Protein AF-A0A511N2P4-F1 (afdb_monomer_lite)

pLDDT: mean 80.43, std 14.25, range [39.91, 93.38]

Secondary structure (DSSP, 8-state):
--EEEEEEEEEETT---HHHHHHHHHHHHS---EEEEE-----S-TTTEEEEEEEEEE-HHHHHHHHHHHHHHSEEEE--PPP---

Organism: Deinococcus cellulosilyticus (strain DSM 18568 / NBRC 106333 / KACC 11606 / 5516J-15) (NCBI:txid1223518)

Foldseek 3Di:
DWFKWKKKFKDFPVPQDQVVVQVVLCVQLVFGKDKDHFDDDDDPCCNTITIIMIIGTGPPVSVVSSQVSCVVPTDMDTPDTDGPPD

Sequence (86 aa):
MVSTFRFRVITDALENNTTQLAQKIESLTGRKVKVNGNKDYLDLNPLHHKGFEIQLEATREEAQKFYEVMQQHTRIESLGGKPQSR

Structure (mmCIF, N/CA/C/O backbone):
data_AF-A0A511N2P4-F1
#
_entry.id   AF-A0A511N2P4-F1
#
loop_
_atom_site.group_PDB
_atom_site.id
_atom_site.type_symbol
_atom_site.label_atom_id
_atom_site.label_alt_id
_atom_site.label_comp_id
_atom_site.label_asym_id
_atom_site.label_entity_id
_atom_site.label_seq_id
_atom_site.pdbx_PDB_ins_code
_atom_site.Cartn_x
_atom_site.Cartn_y
_atom_site.Cartn_z
_atom_site.occupancy
_atom_site.B_iso_or_equiv
_atom_site.auth_seq_id
_atom_site.auth_comp_id
_atom_site.auth_asym_id
_atom_site.auth_atom_id
_atom_site.pdbx_PDB_model_num
ATOM 1 N N . MET A 1 1 ? -11.248 -3.337 17.193 1.00 74.44 1 MET A N 1
ATOM 2 C CA . MET A 1 1 ? -9.922 -3.938 17.464 1.00 74.44 1 MET A CA 1
ATOM 3 C C . MET A 1 1 ? -9.005 -3.563 16.312 1.00 74.44 1 MET A C 1
ATOM 5 O O . MET A 1 1 ? -9.435 -3.692 15.171 1.00 74.44 1 MET A O 1
ATOM 9 N N . VAL A 1 2 ? -7.818 -3.031 16.606 1.00 85.88 2 VAL A N 1
ATOM 10 C CA . VAL A 1 2 ? -6.807 -2.712 15.584 1.00 85.88 2 VAL A CA 1
ATOM 11 C C . VAL A 1 2 ? -6.063 -3.997 15.226 1.00 85.88 2 VAL A C 1
ATOM 13 O O . VAL A 1 2 ? -5.808 -4.831 16.094 1.00 85.88 2 VAL A O 1
ATOM 16 N N . SER A 1 3 ? -5.782 -4.198 13.945 1.00 89.00 3 SER A N 1
ATOM 17 C CA . SER A 1 3 ? -5.059 -5.354 13.421 1.00 89.00 3 SER A CA 1
ATOM 18 C C . SER A 1 3 ? -4.117 -4.916 12.308 1.00 89.00 3 SER A C 1
ATOM 20 O O . SER A 1 3 ? -4.323 -3.878 11.679 1.00 89.00 3 SER A O 1
ATOM 22 N N . THR A 1 4 ? -3.092 -5.721 12.050 1.00 90.12 4 THR A N 1
ATOM 23 C CA . THR A 1 4 ? -2.187 -5.502 10.924 1.00 90.12 4 THR A CA 1
ATOM 24 C C . THR A 1 4 ? -2.764 -6.141 9.665 1.00 90.12 4 THR A C 1
ATOM 26 O O . THR A 1 4 ? -2.851 -7.365 9.539 1.00 90.12 4 THR A O 1
ATOM 29 N N . PHE A 1 5 ? -3.139 -5.301 8.710 1.00 90.06 5 PHE A N 1
ATOM 30 C CA . PHE A 1 5 ? -3.562 -5.699 7.377 1.00 90.06 5 PHE A CA 1
ATOM 31 C C . PHE A 1 5 ? -2.376 -5.646 6.428 1.00 90.06 5 PHE A C 1
ATOM 33 O O . PHE A 1 5 ? -1.537 -4.751 6.516 1.00 90.06 5 PHE A O 1
ATOM 40 N N . ARG A 1 6 ? -2.297 -6.626 5.528 1.00 90.94 6 ARG A N 1
ATOM 41 C CA . ARG A 1 6 ? -1.224 -6.723 4.541 1.00 90.94 6 ARG A CA 1
ATOM 42 C C . ARG A 1 6 ? -1.806 -6.654 3.147 1.00 90.94 6 ARG A C 1
ATOM 44 O O . ARG A 1 6 ? -2.723 -7.407 2.821 1.00 90.94 6 ARG A O 1
ATOM 51 N N . PHE A 1 7 ? -1.224 -5.793 2.335 1.00 89.81 7 PHE A N 1
ATOM 52 C CA . PHE A 1 7 ? -1.596 -5.594 0.947 1.00 89.81 7 PHE A CA 1
ATOM 53 C C . PHE A 1 7 ? -0.370 -5.750 0.059 1.00 89.81 7 PHE A C 1
ATOM 55 O O . PHE A 1 7 ? 0.753 -5.544 0.512 1.00 89.81 7 PHE A O 1
ATOM 62 N N . ARG A 1 8 ? -0.578 -6.096 -1.205 1.00 89.38 8 ARG A N 1
ATOM 63 C CA . ARG A 1 8 ? 0.430 -5.979 -2.253 1.00 89.38 8 ARG A CA 1
ATOM 64 C C . ARG A 1 8 ? 0.004 -4.870 -3.190 1.00 89.38 8 ARG A C 1
ATOM 66 O O . ARG A 1 8 ? -1.091 -4.949 -3.727 1.00 89.38 8 ARG A O 1
ATOM 73 N N . VAL A 1 9 ? 0.856 -3.880 -3.407 1.00 88.31 9 VAL A N 1
ATOM 74 C CA . VAL A 1 9 ? 0.665 -2.885 -4.467 1.00 88.31 9 VAL A CA 1
ATOM 75 C C . VAL A 1 9 ? 1.622 -3.181 -5.599 1.00 88.31 9 VAL A C 1
ATOM 77 O O . VAL A 1 9 ? 2.799 -3.440 -5.363 1.00 88.31 9 VAL A O 1
ATOM 80 N N . ILE A 1 10 ? 1.095 -3.169 -6.815 1.00 86.00 10 ILE A N 1
ATOM 81 C CA . ILE A 1 10 ? 1.839 -3.428 -8.037 1.00 86.00 10 ILE A CA 1
ATOM 82 C C . ILE A 1 10 ? 1.989 -2.091 -8.759 1.00 86.00 10 ILE A C 1
ATOM 84 O O . ILE A 1 10 ? 0.993 -1.481 -9.151 1.00 86.00 10 ILE A O 1
ATOM 88 N N . THR A 1 11 ? 3.227 -1.629 -8.897 1.00 79.69 11 THR A N 1
ATOM 89 C CA . THR A 1 11 ? 3.572 -0.382 -9.592 1.00 79.69 11 THR A CA 1
ATOM 90 C C . THR A 1 11 ? 4.443 -0.673 -10.801 1.00 79.69 11 THR A C 1
ATOM 92 O O . THR A 1 11 ? 5.091 -1.720 -10.871 1.00 79.69 11 THR A O 1
ATOM 95 N N . ASP A 1 12 ? 4.533 0.284 -11.719 1.00 76.19 12 ASP A N 1
ATOM 96 C CA . ASP A 1 12 ? 5.521 0.217 -12.788 1.00 76.19 12 ASP A CA 1
ATOM 97 C C . ASP A 1 12 ? 6.943 0.284 -12.205 1.00 76.19 12 ASP A C 1
ATOM 99 O O . ASP A 1 12 ? 7.213 0.974 -11.218 1.00 76.19 12 ASP A O 1
ATOM 103 N N . ALA A 1 13 ? 7.877 -0.450 -12.808 1.00 61.53 13 ALA A N 1
ATOM 104 C CA . ALA A 1 13 ? 9.231 -0.682 -12.306 1.00 61.53 13 ALA A CA 1
ATOM 105 C C . ALA A 1 13 ? 10.080 0.596 -12.192 1.00 61.53 13 ALA A C 1
ATOM 107 O O . ALA A 1 13 ? 11.111 0.584 -11.512 1.00 61.53 13 ALA A O 1
ATOM 108 N N . LEU A 1 14 ? 9.640 1.685 -12.831 1.00 57.88 14 LEU A N 1
ATOM 109 C CA . LEU A 1 14 ? 10.232 3.018 -12.731 1.00 57.88 14 LEU A CA 1
ATOM 110 C C . LEU A 1 14 ? 9.972 3.666 -11.356 1.00 57.88 14 LEU A C 1
ATOM 112 O O . LEU A 1 14 ? 10.808 4.431 -10.880 1.00 57.88 14 LEU A O 1
ATOM 116 N N . GLU A 1 15 ? 8.887 3.301 -10.663 1.00 60.97 15 GLU A N 1
ATOM 117 C CA . GLU A 1 15 ? 8.579 3.738 -9.293 1.00 60.97 15 GLU A CA 1
ATOM 118 C C . GLU A 1 15 ? 9.223 2.783 -8.261 1.00 60.97 15 GLU A C 1
ATOM 120 O O . GLU A 1 15 ? 8.560 2.154 -7.443 1.00 60.97 15 GLU A O 1
ATOM 125 N N . ASN A 1 16 ? 10.552 2.634 -8.285 1.00 64.12 16 ASN A N 1
ATOM 126 C CA . ASN A 1 16 ? 11.274 1.689 -7.414 1.00 64.12 16 ASN A CA 1
ATOM 127 C C . ASN A 1 16 ? 11.642 2.253 -6.022 1.00 64.12 16 ASN A C 1
ATOM 129 O O . ASN A 1 16 ? 12.593 1.786 -5.392 1.00 64.12 16 ASN A O 1
ATOM 133 N N . ASN A 1 17 ? 10.949 3.292 -5.552 1.00 77.69 17 ASN A N 1
ATOM 134 C CA . ASN A 1 17 ? 11.290 3.985 -4.311 1.00 77.69 17 ASN A CA 1
ATOM 135 C C . ASN A 1 17 ? 10.188 3.792 -3.261 1.00 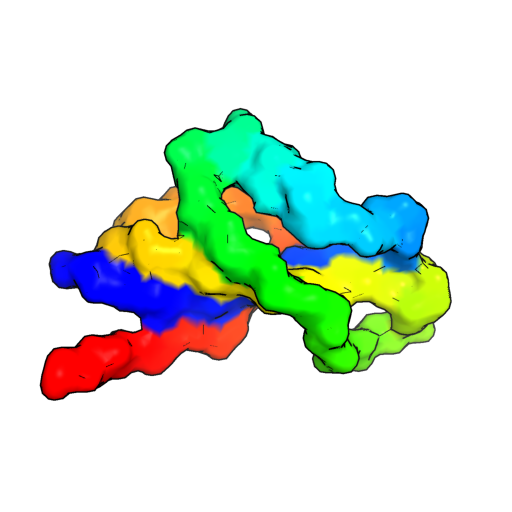77.69 17 ASN A C 1
ATOM 137 O O . ASN A 1 17 ? 9.124 4.406 -3.328 1.00 77.69 17 ASN A O 1
ATOM 141 N N . THR A 1 18 ? 10.471 2.953 -2.262 1.00 80.88 18 THR A N 1
ATOM 142 C CA . THR A 1 18 ? 9.552 2.635 -1.159 1.00 80.88 18 THR A CA 1
ATOM 143 C C . THR A 1 18 ? 9.121 3.873 -0.373 1.00 80.88 18 THR A C 1
ATOM 145 O O . THR A 1 18 ? 7.981 3.927 0.084 1.00 80.88 18 THR A O 1
ATOM 148 N N . THR A 1 19 ? 9.984 4.887 -0.253 1.00 83.50 19 THR A N 1
ATOM 149 C CA . THR A 1 19 ? 9.666 6.153 0.424 1.00 83.50 19 THR A CA 1
ATOM 150 C C . THR A 1 19 ? 8.634 6.956 -0.360 1.00 83.50 19 THR A C 1
ATOM 152 O O . THR A 1 19 ? 7.666 7.438 0.222 1.00 83.50 19 THR A O 1
ATOM 155 N N . GLN A 1 20 ? 8.799 7.060 -1.682 1.00 85.06 20 GLN A N 1
ATOM 156 C CA . GLN A 1 20 ? 7.837 7.761 -2.541 1.00 85.06 20 GLN A CA 1
ATOM 157 C C . GLN A 1 20 ? 6.490 7.036 -2.562 1.00 85.06 20 GLN A 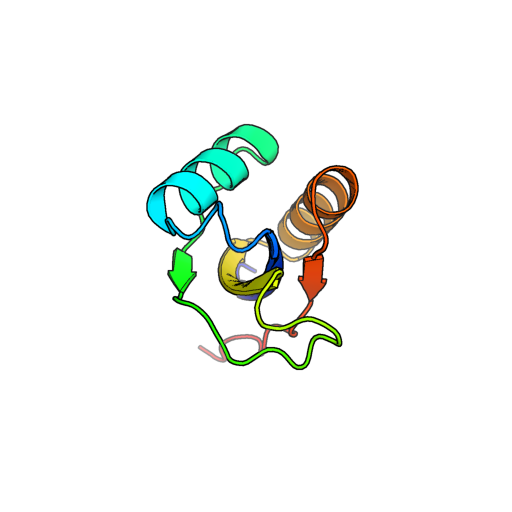C 1
ATOM 159 O O . GLN A 1 20 ? 5.445 7.674 -2.469 1.00 85.06 20 GLN A O 1
ATOM 164 N N . LEU A 1 21 ? 6.507 5.699 -2.604 1.00 85.88 21 LEU A N 1
ATOM 165 C CA . LEU A 1 21 ? 5.289 4.899 -2.524 1.00 85.88 21 LEU A CA 1
ATOM 166 C C . LEU A 1 21 ? 4.565 5.110 -1.186 1.00 85.88 21 LEU A C 1
ATOM 168 O O . LEU A 1 21 ? 3.357 5.326 -1.179 1.00 85.88 21 LEU A O 1
ATOM 172 N N . ALA A 1 22 ? 5.289 5.114 -0.063 1.00 88.94 22 ALA A N 1
ATOM 173 C CA . ALA A 1 22 ? 4.705 5.387 1.250 1.00 88.94 22 ALA A CA 1
ATOM 174 C C . ALA A 1 22 ? 4.065 6.787 1.317 1.00 88.94 22 ALA A C 1
ATOM 176 O O . ALA A 1 22 ? 2.933 6.913 1.780 1.00 88.94 22 ALA A O 1
ATOM 177 N N . GLN A 1 23 ? 4.746 7.815 0.797 1.00 90.12 23 GLN A N 1
ATOM 178 C CA . GLN A 1 23 ? 4.222 9.186 0.732 1.00 90.12 23 GLN A CA 1
ATOM 179 C C . GLN A 1 23 ? 2.979 9.296 -0.159 1.00 90.12 23 GLN A C 1
ATOM 181 O O . GLN A 1 23 ? 2.003 9.942 0.216 1.00 90.12 23 GLN A O 1
ATOM 186 N N . LYS A 1 24 ? 2.984 8.634 -1.322 1.00 89.19 24 LYS A N 1
ATOM 187 C CA . LYS A 1 24 ? 1.838 8.572 -2.239 1.00 89.19 24 LYS A CA 1
ATOM 188 C C . LYS A 1 24 ? 0.632 7.928 -1.558 1.00 89.19 24 LYS A C 1
ATOM 190 O O . LYS A 1 24 ? -0.462 8.480 -1.602 1.00 89.19 24 LYS A O 1
ATOM 195 N N . ILE A 1 25 ? 0.836 6.802 -0.875 1.00 90.88 25 ILE A N 1
ATOM 196 C CA . ILE A 1 25 ? -0.224 6.110 -0.131 1.00 90.88 25 ILE A CA 1
ATOM 197 C C . ILE A 1 25 ? -0.780 6.996 0.988 1.00 90.88 25 ILE A C 1
ATOM 199 O O . ILE A 1 25 ? -1.999 7.100 1.129 1.00 90.88 25 ILE A O 1
ATOM 203 N N . GLU A 1 26 ? 0.085 7.664 1.754 1.00 93.00 26 GLU A N 1
ATOM 204 C CA . GLU A 1 26 ? -0.338 8.588 2.811 1.00 93.00 26 GLU A CA 1
ATOM 205 C C . GLU A 1 26 ? -1.138 9.766 2.239 1.00 93.00 26 GLU A C 1
ATOM 207 O O . GLU A 1 26 ? -2.190 10.097 2.776 1.00 93.00 26 GLU A O 1
ATOM 212 N N . SER A 1 27 ? -0.719 10.335 1.105 1.00 91.62 27 SER A N 1
ATOM 213 C CA . SER A 1 27 ? -1.449 11.416 0.432 1.00 91.62 27 SER A CA 1
ATOM 214 C C . SER A 1 27 ? -2.820 10.986 -0.098 1.00 91.62 27 SER A C 1
ATOM 216 O O . SER A 1 27 ? -3.734 11.806 -0.121 1.00 91.62 27 SER A O 1
ATOM 218 N N . LEU A 1 28 ? -2.971 9.738 -0.551 1.00 90.62 28 LEU A N 1
ATOM 219 C CA . LEU A 1 28 ? -4.235 9.228 -1.095 1.00 90.62 28 LEU A CA 1
ATOM 220 C C . LEU A 1 28 ? -5.217 8.821 0.006 1.00 90.62 28 LEU A C 1
ATOM 222 O O . LEU A 1 28 ? -6.420 9.026 -0.117 1.00 90.62 28 LEU A O 1
ATOM 226 N N . THR A 1 29 ? -4.708 8.219 1.079 1.00 90.69 29 THR A N 1
ATOM 227 C CA . THR A 1 29 ? -5.540 7.535 2.083 1.00 90.69 29 THR A CA 1
ATOM 228 C C . THR A 1 29 ? -5.570 8.240 3.437 1.00 90.69 29 THR A C 1
ATOM 230 O O . THR A 1 29 ? -6.359 7.869 4.307 1.00 90.69 29 THR A O 1
ATOM 233 N N . GLY A 1 30 ? -4.692 9.224 3.655 1.00 91.75 30 GLY A N 1
ATOM 234 C CA . GLY A 1 30 ? -4.459 9.849 4.958 1.00 91.75 30 GLY A CA 1
ATOM 235 C C . GLY A 1 30 ? -3.840 8.901 5.990 1.00 91.75 30 GLY A C 1
ATOM 236 O O . GLY A 1 30 ? -3.862 9.198 7.185 1.00 91.75 30 GLY A O 1
ATOM 237 N N . ARG A 1 31 ? -3.340 7.728 5.569 1.00 89.56 31 ARG A N 1
ATOM 238 C CA . ARG A 1 31 ? -2.823 6.682 6.461 1.00 89.56 31 ARG A CA 1
ATOM 239 C C . ARG A 1 31 ? -1.345 6.437 6.232 1.00 89.56 31 ARG A C 1
ATOM 241 O O . ARG A 1 31 ? -0.897 6.209 5.112 1.00 89.56 31 ARG A O 1
ATOM 248 N N . LYS A 1 32 ? -0.609 6.376 7.339 1.00 90.81 32 LYS A N 1
ATOM 249 C CA . LYS A 1 32 ? 0.768 5.894 7.341 1.00 90.81 32 LYS A CA 1
ATOM 250 C C . LYS A 1 32 ? 0.783 4.384 7.198 1.00 90.81 32 LYS A C 1
ATOM 252 O O . LYS A 1 32 ? 0.027 3.675 7.861 1.00 90.81 32 LYS A O 1
ATOM 257 N N . VAL A 1 33 ? 1.680 3.910 6.350 1.00 91.12 33 VAL A N 1
ATOM 258 C CA . VAL A 1 33 ? 1.874 2.491 6.090 1.00 91.12 33 VAL A CA 1
ATOM 259 C C . VAL A 1 33 ? 3.347 2.134 6.155 1.00 91.12 33 VAL A C 1
ATOM 261 O O . VAL A 1 33 ? 4.218 2.960 5.880 1.00 91.12 33 VAL A O 1
ATOM 264 N N . LYS A 1 34 ? 3.631 0.874 6.476 1.00 90.88 34 LYS A N 1
ATOM 265 C CA . LYS A 1 34 ? 4.975 0.322 6.346 1.00 90.88 34 LYS A CA 1
ATOM 266 C C . LYS A 1 34 ? 5.092 -0.382 5.002 1.00 90.88 34 LYS A C 1
ATOM 268 O O . LYS A 1 34 ? 4.447 -1.404 4.787 1.00 90.88 34 LYS A O 1
ATOM 273 N N . VAL A 1 35 ? 5.917 0.160 4.114 1.00 88.56 35 VAL A N 1
ATOM 274 C CA . VAL A 1 35 ? 6.234 -0.470 2.829 1.00 88.56 35 VAL A CA 1
ATOM 275 C C . VAL A 1 35 ? 7.438 -1.383 3.031 1.00 88.56 35 VAL A C 1
ATOM 277 O O . VAL A 1 35 ? 8.552 -0.921 3.276 1.00 88.56 35 VAL A O 1
ATOM 280 N N . ASN A 1 36 ? 7.209 -2.687 2.951 1.00 82.38 36 ASN A N 1
ATOM 281 C CA . ASN A 1 36 ? 8.270 -3.676 2.860 1.00 82.38 36 ASN A CA 1
ATOM 282 C C . ASN A 1 36 ? 8.701 -3.790 1.390 1.00 82.38 36 ASN A C 1
ATOM 284 O O . ASN A 1 36 ? 7.878 -3.656 0.483 1.00 82.38 36 ASN A O 1
ATOM 288 N N . GLY A 1 37 ? 10.002 -3.993 1.166 1.00 71.38 37 GLY A N 1
ATOM 289 C CA . GLY A 1 37 ? 10.612 -4.006 -0.165 1.00 71.38 37 GLY A CA 1
ATOM 290 C C . GLY A 1 37 ? 9.999 -5.016 -1.141 1.00 71.38 37 GLY A C 1
ATOM 291 O O . GLY A 1 37 ? 9.118 -5.799 -0.788 1.00 71.38 37 GLY A O 1
ATOM 292 N N . ASN A 1 38 ? 10.494 -4.971 -2.378 1.00 67.38 38 ASN A N 1
ATOM 293 C CA . ASN A 1 38 ? 9.994 -5.745 -3.511 1.00 67.38 38 ASN A CA 1
ATOM 294 C C . ASN A 1 38 ? 9.845 -7.230 -3.127 1.00 67.38 38 ASN A C 1
ATOM 296 O O . ASN A 1 38 ? 10.842 -7.909 -2.881 1.00 67.38 38 ASN A O 1
ATOM 300 N N . LYS A 1 39 ? 8.606 -7.714 -3.010 1.00 63.78 39 LYS A N 1
ATOM 301 C CA . LYS A 1 39 ? 8.338 -9.140 -2.824 1.00 63.78 39 LYS A CA 1
ATOM 302 C C . LYS A 1 39 ? 8.138 -9.748 -4.194 1.00 63.78 39 LYS A C 1
ATOM 304 O O . LYS A 1 39 ? 7.347 -9.214 -4.969 1.00 63.78 39 LYS A O 1
ATOM 309 N N . ASP A 1 40 ? 8.809 -10.873 -4.439 1.00 58.38 40 ASP A N 1
ATOM 310 C CA . ASP A 1 40 ? 8.625 -11.658 -5.654 1.00 58.38 40 ASP A CA 1
ATOM 311 C C . ASP A 1 40 ? 7.131 -11.822 -5.941 1.00 58.38 40 ASP A C 1
ATOM 313 O O . ASP A 1 40 ? 6.353 -12.377 -5.154 1.00 58.38 40 ASP A O 1
ATOM 317 N N . TYR A 1 41 ? 6.731 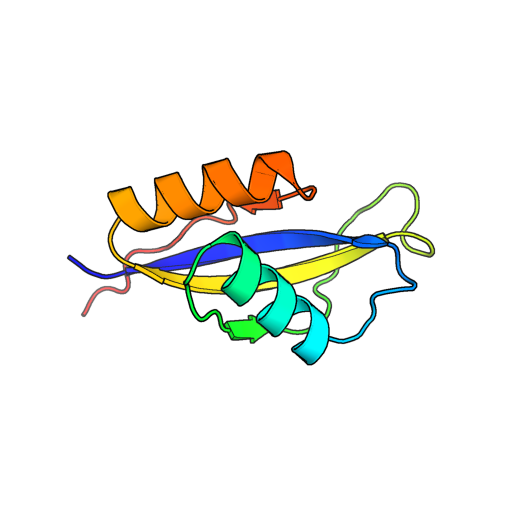-11.234 -7.060 1.00 64.69 41 TYR A N 1
ATOM 318 C CA . TYR A 1 41 ? 5.387 -11.260 -7.589 1.00 64.69 41 TYR A CA 1
ATOM 319 C C . TYR A 1 41 ? 5.488 -11.856 -8.987 1.00 64.69 41 TYR A C 1
ATOM 321 O O . TYR A 1 41 ? 6.284 -11.404 -9.811 1.00 64.69 41 TYR A O 1
ATOM 329 N N . LEU A 1 42 ? 4.706 -12.906 -9.228 1.00 61.94 42 LEU A N 1
ATOM 330 C CA . LEU A 1 42 ? 4.560 -13.512 -10.544 1.00 61.94 42 LEU A CA 1
ATOM 331 C C . LEU A 1 42 ? 3.700 -12.581 -11.401 1.00 61.94 42 LEU A C 1
ATOM 333 O O . LEU A 1 42 ? 2.480 -12.715 -11.447 1.00 61.94 42 LEU A O 1
ATOM 337 N N . ASP A 1 43 ? 4.350 -11.619 -12.050 1.00 66.81 43 ASP A N 1
ATOM 338 C CA . ASP A 1 43 ? 3.760 -10.897 -13.171 1.00 66.81 43 ASP A CA 1
ATOM 339 C C . ASP A 1 43 ? 4.150 -11.561 -14.494 1.00 66.81 43 ASP A C 1
ATOM 341 O O . ASP A 1 43 ? 5.208 -12.179 -14.608 1.00 66.81 43 ASP A O 1
ATOM 345 N N . LEU A 1 44 ? 3.317 -11.379 -15.514 1.00 66.88 44 LEU A N 1
ATOM 346 C CA . LEU A 1 44 ? 3.638 -11.739 -16.892 1.00 66.88 44 LEU A CA 1
ATOM 347 C C . LEU A 1 44 ? 4.801 -10.889 -17.435 1.00 66.88 44 LEU A C 1
ATOM 349 O O . LEU A 1 44 ? 5.518 -11.348 -18.316 1.00 66.88 44 LEU A O 1
ATOM 353 N N . ASN A 1 45 ? 5.020 -9.687 -16.876 1.00 69.06 45 ASN A N 1
ATOM 354 C CA . ASN A 1 45 ? 6.128 -8.785 -17.213 1.00 69.06 45 ASN A CA 1
ATOM 355 C C . ASN A 1 45 ? 6.888 -8.293 -15.958 1.00 69.06 45 ASN A C 1
ATOM 357 O O 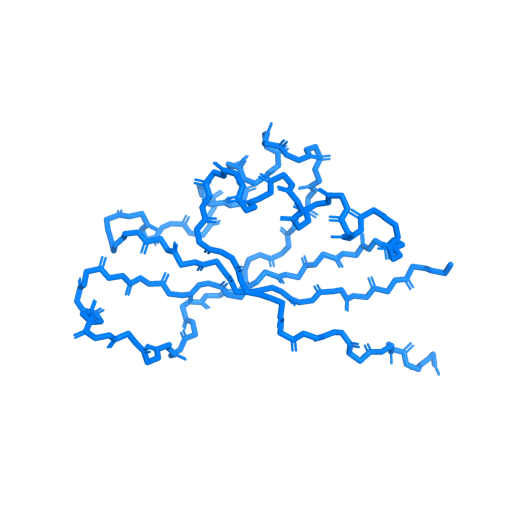. ASN A 1 45 ? 6.777 -7.124 -15.577 1.00 69.06 45 ASN A O 1
ATOM 361 N N . PRO A 1 46 ? 7.719 -9.139 -15.323 1.00 64.12 46 PRO A N 1
ATOM 362 C CA . PRO A 1 46 ? 8.426 -8.804 -14.078 1.00 64.12 46 PRO A CA 1
ATOM 363 C C . PRO A 1 46 ? 9.500 -7.714 -14.244 1.00 64.12 46 PRO A C 1
ATOM 365 O O . PRO A 1 46 ? 9.941 -7.112 -13.269 1.00 64.12 46 PRO A O 1
ATOM 368 N N . LEU A 1 47 ? 9.926 -7.437 -15.482 1.00 68.38 47 LEU A N 1
ATOM 369 C CA . LEU A 1 47 ? 10.823 -6.320 -15.798 1.00 68.38 47 LEU A CA 1
ATOM 370 C C . LEU A 1 47 ? 10.110 -4.961 -15.752 1.00 68.38 47 LEU A C 1
ATOM 372 O O . LEU A 1 47 ? 10.766 -3.939 -15.564 1.00 68.38 47 LEU A O 1
ATOM 376 N N . HIS A 1 48 ? 8.784 -4.954 -15.916 1.00 71.25 48 HIS A N 1
ATOM 377 C CA . HIS A 1 48 ? 7.985 -3.736 -16.024 1.00 71.25 48 HIS A CA 1
ATOM 378 C C . HIS A 1 48 ? 7.141 -3.451 -14.794 1.00 71.25 48 HIS A C 1
ATOM 380 O O . HIS A 1 48 ? 6.860 -2.283 -14.561 1.00 71.25 48 HIS A O 1
ATOM 386 N N . HIS A 1 49 ? 6.790 -4.451 -13.986 1.00 76.75 49 HIS A N 1
ATOM 387 C CA . HIS A 1 49 ? 5.994 -4.245 -12.779 1.00 76.75 49 HIS A CA 1
ATOM 388 C C . HIS A 1 49 ? 6.698 -4.794 -11.537 1.00 76.75 49 HIS A C 1
ATOM 390 O O . HIS A 1 49 ? 7.349 -5.839 -11.575 1.00 76.75 49 HIS A O 1
ATOM 396 N N . LYS A 1 50 ? 6.548 -4.090 -10.415 1.00 78.50 50 LYS A N 1
ATOM 397 C CA . LYS A 1 50 ? 7.108 -4.454 -9.111 1.00 78.50 50 LYS A CA 1
ATOM 398 C C . LYS A 1 50 ? 6.019 -4.521 -8.056 1.00 78.50 50 LYS A C 1
ATOM 400 O O . LYS A 1 50 ? 5.142 -3.665 -8.008 1.00 78.50 50 LYS A O 1
ATOM 405 N N . GLY A 1 51 ? 6.091 -5.548 -7.212 1.00 84.50 51 GLY A N 1
ATOM 406 C CA . GLY A 1 51 ? 5.141 -5.794 -6.134 1.00 84.50 51 GLY A CA 1
ATOM 407 C C . GLY A 1 51 ? 5.719 -5.392 -4.782 1.00 84.50 51 GLY A C 1
ATOM 408 O O . GLY A 1 51 ? 6.686 -5.984 -4.310 1.00 84.50 51 GLY A O 1
ATOM 409 N N . PHE A 1 52 ? 5.091 -4.438 -4.107 1.00 87.06 52 PHE A N 1
ATOM 410 C CA . PHE A 1 52 ? 5.466 -4.008 -2.762 1.00 87.06 52 PHE A CA 1
ATOM 411 C C . PHE A 1 52 ? 4.462 -4.524 -1.741 1.00 87.06 52 PHE A C 1
ATOM 413 O O . PHE A 1 52 ? 3.257 -4.329 -1.897 1.00 87.06 52 PHE A O 1
ATOM 420 N N . GLU A 1 53 ? 4.945 -5.170 -0.679 1.00 88.69 53 GLU A N 1
ATOM 421 C CA . GLU A 1 53 ? 4.082 -5.500 0.453 1.00 88.69 53 GLU A CA 1
ATOM 422 C C . GLU A 1 53 ? 3.927 -4.271 1.345 1.00 88.69 53 GLU A C 1
ATOM 424 O O . GLU A 1 53 ? 4.902 -3.660 1.769 1.00 88.69 53 GLU A O 1
ATOM 429 N N . ILE A 1 54 ? 2.691 -3.944 1.684 1.00 90.00 54 ILE A N 1
ATOM 430 C CA . ILE A 1 54 ? 2.343 -2.832 2.551 1.00 90.00 54 ILE A CA 1
ATOM 431 C C . ILE A 1 54 ? 1.660 -3.386 3.789 1.00 90.00 54 ILE A C 1
ATOM 433 O O . ILE A 1 54 ? 0.767 -4.227 3.686 1.00 90.00 54 ILE A O 1
ATOM 437 N N . GLN A 1 55 ? 2.055 -2.890 4.954 1.00 91.88 55 GLN A N 1
ATOM 438 C CA . GLN A 1 55 ? 1.414 -3.191 6.226 1.00 91.88 55 GLN A CA 1
ATOM 439 C C . GLN A 1 55 ? 0.699 -1.946 6.750 1.00 91.88 55 GLN A C 1
ATOM 441 O O . GLN A 1 55 ? 1.293 -0.869 6.840 1.00 91.88 55 GLN A O 1
ATOM 446 N N . LEU A 1 56 ? -0.575 -2.114 7.095 1.00 91.75 56 LEU A N 1
ATOM 447 C CA . LEU A 1 56 ? -1.450 -1.084 7.638 1.00 91.75 56 LEU A CA 1
ATOM 448 C C . LEU A 1 56 ? -1.975 -1.545 8.997 1.00 91.75 56 LEU A C 1
ATOM 450 O O . LEU A 1 56 ? -2.637 -2.577 9.087 1.00 91.75 56 LEU A O 1
ATOM 454 N N . GLU A 1 57 ? -1.725 -0.766 10.042 1.00 92.38 57 GLU A N 1
ATOM 455 C CA . GLU A 1 57 ? -2.390 -0.947 11.332 1.00 92.38 57 GLU A CA 1
ATOM 456 C C . GLU A 1 57 ? -3.686 -0.143 11.339 1.00 92.38 57 GLU A C 1
ATOM 458 O O . GLU A 1 57 ? -3.680 1.087 11.298 1.00 92.38 57 GLU A O 1
ATOM 463 N N . ALA A 1 58 ? -4.811 -0.847 11.332 1.00 90.81 58 ALA A N 1
ATOM 464 C CA . ALA A 1 58 ? -6.122 -0.225 11.248 1.00 90.81 58 ALA A CA 1
ATOM 465 C C . ALA A 1 58 ? -7.200 -1.129 11.851 1.00 90.81 58 ALA A C 1
ATOM 467 O O . ALA A 1 58 ? -6.971 -2.298 12.162 1.00 90.81 58 ALA A O 1
ATOM 468 N N . THR A 1 59 ? -8.400 -0.596 12.030 1.00 92.00 59 THR A N 1
ATOM 469 C CA . THR A 1 59 ? -9.608 -1.411 12.176 1.00 92.00 59 THR A CA 1
ATOM 470 C C . THR A 1 59 ? -10.002 -2.023 10.829 1.00 92.00 59 THR A C 1
ATOM 472 O O . THR A 1 59 ? -9.551 -1.587 9.769 1.00 92.00 59 THR A O 1
ATOM 475 N N . ARG A 1 60 ? -10.876 -3.035 10.845 1.00 88.25 60 ARG A N 1
ATOM 476 C CA . ARG A 1 60 ? -11.354 -3.685 9.613 1.00 88.25 60 ARG A CA 1
ATOM 477 C C . ARG A 1 60 ? -12.048 -2.707 8.659 1.00 88.25 60 ARG A C 1
ATOM 479 O O . ARG A 1 60 ? -11.827 -2.788 7.458 1.00 88.25 60 ARG A O 1
ATOM 486 N N . GLU A 1 61 ? -12.857 -1.793 9.186 1.00 90.38 61 GLU A N 1
ATOM 487 C CA . GLU A 1 61 ? -13.567 -0.782 8.391 1.00 90.38 61 GLU A CA 1
ATOM 488 C C . GLU A 1 61 ? -12.598 0.208 7.740 1.00 90.38 61 GLU A C 1
ATOM 490 O O . GLU A 1 61 ? -12.730 0.539 6.566 1.00 90.38 61 GLU A O 1
ATOM 495 N N . GLU A 1 62 ? -11.584 0.653 8.479 1.00 91.06 62 GLU A N 1
ATOM 496 C CA . GLU A 1 62 ? -10.546 1.541 7.953 1.00 91.06 62 GLU A CA 1
ATOM 497 C C . GLU A 1 62 ? -9.673 0.842 6.907 1.00 91.06 62 GLU A C 1
ATOM 499 O O . GLU A 1 62 ? -9.348 1.445 5.889 1.00 91.06 62 GLU A O 1
ATOM 504 N N . ALA A 1 63 ? -9.327 -0.431 7.120 1.00 91.00 63 ALA A N 1
ATOM 505 C CA . ALA A 1 63 ? -8.591 -1.229 6.144 1.00 91.00 63 ALA A CA 1
ATOM 506 C C . ALA A 1 63 ? -9.400 -1.464 4.860 1.00 91.00 63 ALA A C 1
ATOM 508 O O . 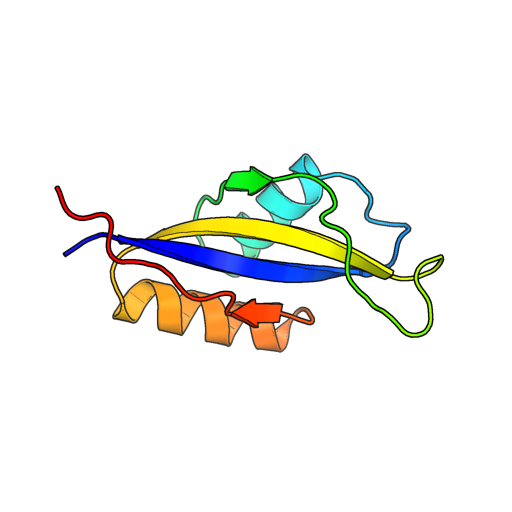ALA A 1 63 ? -8.830 -1.456 3.771 1.00 91.00 63 ALA A O 1
ATOM 509 N N . GLN A 1 64 ? -10.720 -1.628 4.979 1.00 91.19 64 GLN A N 1
ATOM 510 C CA . GLN A 1 64 ? -11.622 -1.736 3.835 1.00 91.19 64 GLN A CA 1
ATOM 511 C C . GLN A 1 64 ? -11.663 -0.425 3.038 1.00 91.19 64 GLN A C 1
ATOM 513 O O . GLN A 1 64 ? -11.422 -0.443 1.834 1.00 91.19 64 GLN A O 1
ATOM 518 N N . LYS A 1 65 ? -11.858 0.720 3.708 1.00 92.88 65 LYS A N 1
ATOM 519 C CA . LYS A 1 65 ? -11.824 2.043 3.055 1.00 92.88 65 LYS A CA 1
ATOM 520 C C . LYS A 1 65 ? -10.476 2.323 2.393 1.00 92.88 65 LYS A C 1
ATOM 522 O O . LYS A 1 65 ? -10.424 2.820 1.275 1.00 92.88 65 LYS A O 1
ATOM 527 N N . PHE A 1 66 ? -9.381 1.982 3.073 1.00 93.12 66 PHE A N 1
ATOM 528 C CA . PHE A 1 66 ? -8.034 2.075 2.516 1.00 93.12 66 PHE A CA 1
ATOM 529 C C . PHE A 1 66 ? -7.912 1.267 1.219 1.00 93.12 66 PHE A C 1
ATOM 531 O O . PHE A 1 66 ? -7.414 1.780 0.220 1.00 93.12 66 PHE A O 1
ATOM 538 N N . TYR A 1 67 ? -8.383 0.018 1.231 1.00 91.38 67 TYR A N 1
ATOM 539 C CA . TYR A 1 67 ? -8.328 -0.865 0.071 1.00 91.38 67 TYR A CA 1
ATOM 540 C C . TYR A 1 67 ? -9.142 -0.310 -1.105 1.00 91.38 67 TYR A C 1
ATOM 542 O O . TYR A 1 67 ? -8.635 -0.270 -2.222 1.00 91.38 67 TYR A O 1
ATOM 550 N N . GLU A 1 68 ? -10.350 0.193 -0.845 1.00 92.00 68 GLU A N 1
ATOM 551 C CA . GLU A 1 68 ? -11.228 0.804 -1.852 1.00 92.00 68 GLU A CA 1
ATOM 552 C C . GLU A 1 68 ? -10.607 2.043 -2.503 1.00 92.00 68 GLU A C 1
ATOM 554 O O . GLU A 1 68 ? -10.620 2.160 -3.727 1.00 92.00 68 GLU A O 1
ATOM 559 N N . VAL A 1 69 ? -10.015 2.944 -1.712 1.00 93.38 69 VAL A N 1
ATOM 560 C CA . VAL A 1 69 ? -9.312 4.122 -2.249 1.00 93.38 69 VAL A CA 1
ATOM 561 C C . VAL A 1 69 ? -8.120 3.686 -3.095 1.00 93.38 69 VAL A C 1
ATOM 563 O O . VAL A 1 69 ? -7.942 4.150 -4.218 1.00 93.38 69 VAL A O 1
ATOM 566 N N . MET A 1 70 ? -7.312 2.751 -2.597 1.00 91.25 70 MET A N 1
ATOM 567 C CA . MET A 1 70 ? -6.129 2.284 -3.317 1.00 91.25 70 MET A CA 1
ATOM 568 C C . MET A 1 70 ? -6.476 1.607 -4.648 1.00 91.25 70 MET A C 1
ATOM 570 O O . MET A 1 70 ? -5.779 1.844 -5.632 1.00 91.25 70 MET A O 1
ATOM 574 N N . GLN A 1 71 ? -7.566 0.835 -4.713 1.00 91.38 71 GLN A N 1
ATOM 575 C CA . GLN A 1 71 ? -8.040 0.202 -5.950 1.00 91.38 71 GLN A CA 1
ATOM 576 C C . GLN A 1 71 ? -8.375 1.202 -7.067 1.00 91.38 71 GLN A C 1
ATOM 578 O O . GLN A 1 71 ? -8.296 0.841 -8.238 1.00 91.38 71 GLN A O 1
ATOM 583 N N . GLN A 1 72 ? -8.725 2.449 -6.733 1.00 90.94 72 GLN A N 1
ATOM 584 C CA . GLN A 1 72 ? -9.023 3.490 -7.725 1.00 90.94 72 GLN A CA 1
ATOM 585 C C . GLN A 1 72 ? -7.761 4.095 -8.357 1.00 90.94 72 GLN A C 1
ATOM 587 O O . GLN A 1 72 ? -7.835 4.681 -9.435 1.00 90.94 72 GLN A O 1
ATOM 592 N N . HIS A 1 73 ? -6.606 3.964 -7.698 1.00 87.44 73 HIS A N 1
ATOM 593 C CA . HIS A 1 73 ? -5.365 4.634 -8.096 1.00 87.44 73 HIS A CA 1
ATOM 594 C C . HIS A 1 73 ? -4.247 3.678 -8.508 1.00 87.44 73 HIS A C 1
ATOM 596 O O . HIS A 1 73 ? -3.319 4.085 -9.207 1.00 87.44 73 HIS A O 1
ATOM 602 N N . THR A 1 74 ? -4.278 2.429 -8.049 1.00 86.06 74 THR A N 1
ATOM 603 C CA . THR A 1 74 ? -3.228 1.452 -8.328 1.00 86.06 74 THR A CA 1
ATOM 604 C C . THR A 1 74 ? -3.762 0.027 -8.267 1.00 86.06 74 THR A C 1
ATOM 606 O O . THR A 1 74 ? -4.817 -0.254 -7.697 1.00 86.06 74 THR A O 1
ATOM 609 N N . ARG A 1 75 ? -3.005 -0.909 -8.837 1.00 87.94 75 ARG A N 1
ATOM 610 C CA . ARG A 1 75 ? -3.314 -2.328 -8.723 1.00 87.94 75 ARG A CA 1
ATOM 611 C C . ARG A 1 75 ? -2.909 -2.803 -7.328 1.00 87.94 75 ARG A C 1
ATOM 613 O O . ARG A 1 75 ? -1.728 -2.811 -6.987 1.00 87.94 75 ARG A O 1
A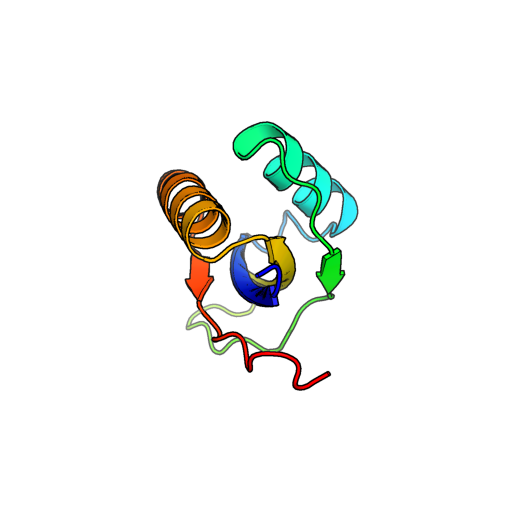TOM 620 N N . ILE A 1 76 ? -3.894 -3.201 -6.524 1.00 88.56 76 ILE A N 1
ATOM 621 C CA . ILE A 1 76 ? -3.699 -3.639 -5.138 1.00 88.56 76 ILE A CA 1
ATOM 622 C C . ILE A 1 76 ? -4.411 -4.966 -4.844 1.00 88.56 76 ILE A C 1
ATOM 624 O O . ILE A 1 76 ? -5.575 -5.174 -5.186 1.00 88.56 76 ILE A O 1
ATOM 628 N N . GLU A 1 77 ? -3.724 -5.858 -4.140 1.00 87.81 77 GLU A N 1
ATOM 629 C CA . GLU A 1 77 ? -4.232 -7.160 -3.707 1.00 87.81 77 GLU A CA 1
ATOM 630 C C . GLU A 1 77 ? -4.218 -7.243 -2.178 1.00 87.81 77 GLU A C 1
ATOM 632 O O . GLU A 1 77 ? -3.245 -6.850 -1.533 1.00 87.81 77 GLU A O 1
ATOM 637 N N . SER A 1 78 ? -5.280 -7.774 -1.571 1.00 85.56 78 SER A N 1
ATOM 638 C CA . SER A 1 78 ? -5.258 -8.113 -0.146 1.00 85.56 78 SER A CA 1
ATOM 639 C C . SER A 1 78 ? -4.514 -9.432 0.047 1.00 85.56 78 SER A C 1
ATOM 641 O O . SER A 1 78 ? -4.915 -10.459 -0.492 1.00 85.56 78 SER A O 1
ATOM 643 N N . LEU A 1 79 ? -3.437 -9.421 0.836 1.00 80.50 79 LEU A N 1
ATOM 644 C CA . LEU A 1 79 ? -2.665 -10.627 1.170 1.00 80.50 79 LEU A CA 1
ATOM 645 C C . LEU A 1 79 ? -3.204 -11.343 2.419 1.00 80.50 79 LEU A C 1
ATOM 647 O O . LEU A 1 79 ? -2.621 -12.326 2.882 1.00 80.50 79 LEU A O 1
ATOM 651 N N . GLY A 1 80 ? -4.296 -10.834 2.995 1.00 66.81 80 GLY A N 1
ATOM 652 C CA . GLY A 1 80 ? -4.857 -11.315 4.249 1.00 66.81 80 GLY A CA 1
ATOM 653 C C . GLY A 1 80 ? -4.037 -10.898 5.478 1.00 66.81 80 GLY A C 1
ATOM 654 O O . GLY A 1 80 ? -2.804 -11.012 5.546 1.00 66.81 80 GLY A O 1
ATOM 655 N N . GLY A 1 81 ? -4.745 -10.430 6.503 1.00 52.50 81 GLY A N 1
ATOM 656 C CA . GLY A 1 81 ? -4.205 -10.251 7.848 1.00 52.50 81 GLY A CA 1
ATOM 657 C C . GLY A 1 81 ? -4.530 -11.483 8.681 1.00 52.50 81 GLY A C 1
ATOM 658 O O . GLY A 1 81 ? -5.704 -11.797 8.870 1.00 52.50 81 GLY A O 1
ATOM 659 N N . LYS A 1 82 ? -3.514 -12.182 9.200 1.00 44.31 82 LYS A N 1
ATOM 660 C CA . LYS A 1 82 ? -3.757 -12.981 10.405 1.00 44.31 82 LYS A CA 1
ATOM 661 C C . LYS A 1 82 ? -4.062 -11.962 11.506 1.00 44.31 82 LYS A C 1
ATOM 663 O O . LYS A 1 82 ? -3.254 -11.042 11.654 1.00 44.31 82 LYS A O 1
ATOM 668 N N . PRO A 1 83 ? -5.175 -12.068 12.252 1.00 41.78 83 PRO A N 1
ATOM 669 C CA . PRO A 1 83 ? -5.280 -11.315 13.491 1.00 41.78 83 PRO A CA 1
ATOM 670 C C . PRO A 1 83 ? -4.040 -11.680 14.310 1.00 41.78 83 PRO A C 1
ATOM 672 O O . PRO A 1 83 ? -3.764 -12.862 14.518 1.00 41.78 83 PRO A O 1
ATOM 675 N N . GLN A 1 84 ? -3.227 -10.685 14.663 1.00 43.44 84 GLN A N 1
ATOM 676 C CA . GLN A 1 84 ? -2.157 -10.888 15.628 1.00 43.44 84 GLN A CA 1
ATOM 677 C C . GLN A 1 84 ? -2.853 -11.306 16.923 1.00 43.44 84 GLN A C 1
ATOM 679 O O . GLN A 1 84 ? -3.462 -10.476 17.599 1.00 43.44 84 GLN A O 1
ATOM 684 N N . SER A 1 85 ? -2.856 -12.609 17.209 1.00 39.91 85 SER A N 1
ATOM 685 C CA . SER A 1 85 ? -3.199 -13.100 18.536 1.00 39.91 85 SER A CA 1
ATOM 686 C C . SER A 1 85 ? -2.229 -12.432 19.502 1.00 39.91 85 SER A C 1
ATOM 688 O O . SER A 1 85 ? -1.016 -12.551 19.327 1.00 39.91 85 SER A O 1
ATOM 690 N N . ARG A 1 86 ? -2.807 -11.644 20.412 1.00 40.56 86 ARG A N 1
ATOM 691 C CA . ARG A 1 86 ? -2.130 -10.963 21.516 1.00 40.56 86 ARG A CA 1
ATOM 692 C C . ARG A 1 86 ? -1.269 -11.917 22.329 1.00 40.56 86 ARG A C 1
ATOM 694 O O . ARG A 1 86 ? -1.719 -13.068 22.524 1.00 40.56 86 ARG A O 1
#

Radius of gyration: 12.63 Å; chains: 1; bounding box: 25×25×39 Å